Protein AF-A0A433SQH2-F1 (afdb_monomer_lite)

Structure (mmCIF, N/CA/C/O backbone):
data_AF-A0A433SQH2-F1
#
_entry.id   AF-A0A433SQH2-F1
#
loop_
_atom_site.group_PDB
_atom_site.id
_atom_site.type_symbol
_atom_site.label_atom_id
_atom_site.label_alt_id
_atom_site.label_comp_id
_atom_site.label_asym_id
_atom_site.label_entity_id
_atom_site.label_seq_id
_atom_site.pdbx_PDB_ins_code
_atom_site.Cartn_x
_atom_site.Cartn_y
_atom_site.Cartn_z
_atom_site.occupancy
_atom_site.B_iso_or_equiv
_atom_site.auth_seq_id
_atom_site.auth_comp_id
_atom_site.auth_asym_id
_atom_site.auth_atom_id
_atom_site.pdbx_PDB_model_num
ATOM 1 N N . MET A 1 1 ? 11.828 -12.054 -20.622 1.00 63.09 1 MET A N 1
ATOM 2 C CA . MET A 1 1 ? 12.378 -10.773 -20.121 1.00 63.09 1 MET A CA 1
ATOM 3 C C . MET A 1 1 ? 11.326 -9.647 -20.020 1.00 63.09 1 MET A C 1
ATOM 5 O O . MET A 1 1 ? 11.688 -8.486 -20.089 1.00 63.09 1 MET A O 1
ATOM 9 N N . TYR A 1 2 ? 10.032 -9.951 -19.818 1.00 77.31 2 TYR A N 1
ATOM 10 C CA . TYR A 1 2 ? 8.976 -8.934 -19.603 1.00 77.31 2 TYR A CA 1
ATOM 11 C C . TYR A 1 2 ? 8.089 -9.229 -18.387 1.00 77.31 2 TYR A C 1
ATOM 13 O O . TYR A 1 2 ? 7.154 -8.492 -18.102 1.00 77.31 2 TYR A O 1
ATOM 21 N N . ILE A 1 3 ? 8.376 -10.303 -17.649 1.00 86.19 3 ILE A N 1
ATOM 22 C CA . ILE A 1 3 ? 7.541 -10.724 -16.524 1.00 86.19 3 ILE A CA 1
ATOM 23 C C . ILE A 1 3 ? 7.613 -9.731 -15.359 1.00 86.19 3 ILE A C 1
ATOM 25 O O . ILE A 1 3 ? 6.583 -9.399 -14.790 1.00 86.19 3 ILE A O 1
ATOM 29 N N . TYR A 1 4 ? 8.794 -9.176 -15.069 1.00 90.12 4 TYR A N 1
ATOM 30 C CA . TYR A 1 4 ? 8.970 -8.174 -14.017 1.00 90.12 4 TYR A CA 1
ATOM 31 C C . TYR A 1 4 ? 8.093 -6.926 -14.210 1.00 90.12 4 TYR A C 1
ATOM 33 O O . TYR A 1 4 ? 7.291 -6.646 -13.320 1.00 90.12 4 TYR A O 1
ATOM 41 N N . PRO A 1 5 ? 8.169 -6.184 -15.339 1.00 92.19 5 PRO A N 1
ATOM 42 C CA . PRO A 1 5 ? 7.348 -4.987 -15.507 1.00 92.19 5 PRO A CA 1
ATOM 43 C C . PRO A 1 5 ? 5.847 -5.306 -15.505 1.00 92.19 5 PRO A C 1
ATOM 45 O O . PRO A 1 5 ? 5.072 -4.531 -14.952 1.00 92.19 5 PRO A O 1
ATOM 48 N N . VAL A 1 6 ? 5.434 -6.461 -16.043 1.00 92.75 6 VAL A N 1
ATOM 49 C CA . VAL A 1 6 ? 4.032 -6.909 -15.987 1.00 92.75 6 VAL A CA 1
ATOM 50 C C . VAL A 1 6 ? 3.579 -7.127 -14.541 1.00 92.75 6 VAL A C 1
ATOM 52 O O . VAL A 1 6 ? 2.543 -6.598 -14.141 1.00 92.75 6 VAL A O 1
ATOM 55 N N . LEU A 1 7 ? 4.364 -7.850 -13.736 1.00 93.31 7 LEU A N 1
ATOM 56 C CA . LEU A 1 7 ? 4.047 -8.105 -12.328 1.00 93.31 7 LEU A CA 1
ATOM 57 C C . LEU A 1 7 ? 4.086 -6.829 -11.483 1.00 93.31 7 LEU A C 1
ATOM 59 O O . LEU A 1 7 ? 3.222 -6.644 -10.632 1.00 93.31 7 LEU A O 1
ATOM 63 N N . ALA A 1 8 ? 5.046 -5.936 -11.726 1.00 94.44 8 ALA A N 1
ATOM 64 C CA . ALA A 1 8 ? 5.158 -4.670 -11.009 1.00 94.44 8 ALA A CA 1
ATOM 65 C C . ALA A 1 8 ? 3.946 -3.760 -11.271 1.00 94.44 8 ALA A C 1
ATOM 67 O O . ALA A 1 8 ? 3.376 -3.218 -10.323 1.00 94.44 8 ALA A O 1
ATOM 68 N N . VAL A 1 9 ? 3.499 -3.646 -12.528 1.00 95.62 9 VAL A N 1
ATOM 69 C CA . VAL A 1 9 ? 2.289 -2.883 -12.879 1.00 95.62 9 VAL A CA 1
ATOM 70 C C . VAL A 1 9 ? 1.037 -3.543 -12.303 1.00 95.62 9 VAL A C 1
ATOM 72 O O . VAL A 1 9 ? 0.215 -2.860 -11.696 1.00 95.62 9 VAL A O 1
ATOM 75 N N . PHE A 1 10 ? 0.898 -4.866 -12.433 1.00 96.50 10 PHE A N 1
ATOM 76 C CA . PHE A 1 10 ? -0.236 -5.596 -11.863 1.00 96.50 10 PHE A CA 1
ATOM 77 C C . PHE A 1 10 ? -0.326 -5.419 -10.340 1.00 96.50 10 PHE A C 1
ATOM 79 O O . PHE A 1 10 ? -1.382 -5.062 -9.819 1.00 96.50 10 PHE A O 1
ATOM 86 N N . ASN A 1 11 ? 0.793 -5.587 -9.630 1.00 96.94 11 ASN A N 1
ATOM 87 C CA . ASN A 1 11 ? 0.867 -5.397 -8.184 1.00 96.94 11 ASN A CA 1
ATOM 88 C C . ASN A 1 11 ? 0.520 -3.956 -7.776 1.00 96.94 11 ASN A C 1
ATOM 90 O O . ASN A 1 11 ? -0.197 -3.749 -6.796 1.00 96.94 11 ASN A O 1
ATOM 94 N N . ALA A 1 12 ? 0.972 -2.960 -8.546 1.00 97.62 12 ALA A N 1
ATOM 95 C CA . ALA A 1 12 ? 0.621 -1.566 -8.302 1.00 97.62 12 ALA A CA 1
ATOM 96 C C . ALA A 1 12 ? -0.893 -1.335 -8.415 1.00 97.62 12 ALA A C 1
ATOM 98 O O . ALA A 1 12 ? -1.486 -0.742 -7.515 1.00 97.62 12 ALA A O 1
ATOM 99 N N . LEU A 1 13 ? -1.537 -1.862 -9.460 1.00 97.88 13 LEU A N 1
ATOM 100 C CA . LEU A 1 13 ? -2.988 -1.740 -9.646 1.00 97.88 13 LEU A CA 1
ATOM 101 C C . LEU A 1 13 ? -3.778 -2.408 -8.511 1.00 97.88 13 LEU A C 1
ATOM 103 O O . LEU A 1 13 ? -4.702 -1.802 -7.965 1.00 97.88 13 LEU A O 1
ATOM 107 N N . VAL A 1 14 ? -3.393 -3.626 -8.116 1.00 97.12 14 VAL A N 1
ATOM 108 C CA . VAL A 1 14 ? -4.037 -4.351 -7.005 1.00 97.12 14 VAL A CA 1
ATOM 109 C C . VAL A 1 14 ? -3.851 -3.614 -5.677 1.00 97.12 14 VAL A C 1
ATOM 111 O O . VAL A 1 14 ? -4.798 -3.501 -4.893 1.00 97.12 14 VAL A O 1
ATOM 114 N N . THR A 1 15 ? -2.657 -3.071 -5.431 1.00 97.06 15 THR A N 1
ATOM 115 C CA . THR A 1 15 ? -2.369 -2.299 -4.215 1.00 97.06 15 THR A CA 1
ATOM 116 C C . THR A 1 15 ? -3.201 -1.021 -4.160 1.00 97.06 15 THR A C 1
ATOM 118 O O . THR A 1 15 ? -3.805 -0.740 -3.129 1.00 97.06 15 THR A O 1
ATOM 121 N N . ILE A 1 16 ? -3.306 -0.284 -5.271 1.00 96.88 16 ILE A N 1
ATOM 122 C CA . ILE A 1 16 ? -4.145 0.922 -5.350 1.00 96.88 16 ILE A CA 1
ATOM 123 C C . ILE A 1 16 ? -5.604 0.575 -5.045 1.00 96.88 16 ILE A C 1
ATOM 125 O O . ILE A 1 16 ? -6.223 1.232 -4.209 1.00 96.88 16 ILE A O 1
ATOM 129 N N . GLY A 1 17 ? -6.140 -0.484 -5.662 1.00 95.88 17 GLY A N 1
ATOM 130 C CA . GLY A 1 17 ? -7.496 -0.952 -5.366 1.00 95.88 17 GLY A CA 1
ATOM 131 C C . GLY A 1 17 ? -7.675 -1.288 -3.884 1.00 95.88 17 GLY A C 1
ATOM 132 O O . GLY A 1 17 ? -8.633 -0.847 -3.253 1.00 95.88 17 GLY A O 1
ATOM 133 N N . SER A 1 18 ? -6.707 -1.993 -3.297 1.00 94.81 18 SER A N 1
ATOM 134 C CA . SER A 1 18 ? -6.718 -2.347 -1.874 1.00 94.81 18 SER A CA 1
ATOM 135 C C . SER A 1 18 ? -6.705 -1.110 -0.972 1.00 94.81 18 SER A C 1
ATOM 137 O O . SER A 1 18 ? -7.477 -1.054 -0.016 1.00 94.81 18 SER A O 1
ATOM 139 N N . PHE A 1 19 ? -5.887 -0.100 -1.276 1.00 95.12 19 PHE A N 1
ATOM 140 C CA . PHE A 1 19 ? -5.853 1.156 -0.520 1.00 95.12 19 PHE A CA 1
ATOM 141 C C . PHE A 1 19 ? -7.169 1.919 -0.609 1.00 95.12 19 PHE A C 1
ATOM 143 O O . PHE A 1 19 ? -7.604 2.471 0.395 1.00 95.12 19 PHE A O 1
ATOM 150 N N . VAL A 1 20 ? -7.829 1.910 -1.769 1.00 92.81 20 VAL A N 1
ATOM 151 C CA . VAL A 1 20 ? -9.150 2.530 -1.927 1.00 92.81 20 VAL A CA 1
ATOM 152 C C . VAL A 1 20 ? -10.172 1.843 -1.019 1.00 92.81 20 VAL A C 1
ATOM 154 O O . VAL A 1 20 ? -10.798 2.514 -0.205 1.00 92.81 20 VAL A O 1
ATOM 157 N N . PHE A 1 21 ? -10.304 0.514 -1.081 1.00 91.12 21 PHE A N 1
ATOM 158 C CA . PHE A 1 21 ? -11.275 -0.203 -0.242 1.00 91.12 21 PHE A CA 1
ATOM 159 C C . PHE A 1 21 ? -10.985 -0.065 1.256 1.00 91.12 21 PHE A C 1
ATOM 161 O O . PHE A 1 21 ? -11.898 0.185 2.041 1.00 91.12 21 PHE A O 1
ATOM 168 N N . ASN A 1 22 ? -9.720 -0.193 1.660 1.00 91.50 22 ASN A N 1
ATOM 169 C CA . ASN A 1 22 ? -9.340 -0.070 3.067 1.00 91.50 22 ASN A CA 1
ATOM 170 C C . ASN A 1 22 ? -9.442 1.373 3.576 1.00 91.50 22 ASN A C 1
ATOM 172 O O . ASN A 1 22 ? -9.840 1.590 4.718 1.00 91.50 22 ASN A O 1
ATOM 176 N N . GLY A 1 23 ? -9.114 2.355 2.734 1.00 90.31 23 GLY A N 1
ATOM 177 C CA . GLY A 1 23 ? -9.261 3.774 3.042 1.00 90.31 23 GLY A CA 1
ATOM 178 C C . GLY A 1 23 ? -10.723 4.154 3.250 1.00 90.31 23 GLY A C 1
ATOM 179 O O . GLY A 1 23 ? -11.039 4.779 4.255 1.00 90.31 23 GLY A O 1
ATOM 180 N N . LEU A 1 24 ? -11.616 3.693 2.368 1.00 89.56 24 LEU A N 1
ATOM 181 C CA . LEU A 1 24 ? -13.062 3.901 2.495 1.00 89.56 24 LEU A CA 1
ATOM 182 C C . LEU A 1 24 ? -13.659 3.202 3.731 1.00 89.56 24 LEU A C 1
ATOM 184 O O . LEU A 1 24 ? -14.556 3.742 4.365 1.00 89.56 24 LEU A O 1
ATOM 188 N N . GLY A 1 25 ? -13.157 2.021 4.111 1.00 88.06 25 GLY A N 1
ATOM 189 C CA . GLY A 1 25 ? -13.585 1.339 5.344 1.00 88.06 25 GLY A CA 1
ATOM 190 C C . GLY A 1 25 ? -13.053 1.983 6.634 1.00 88.06 25 GLY A C 1
ATOM 191 O O . GLY A 1 25 ? -13.599 1.771 7.720 1.00 88.06 25 GLY A O 1
ATOM 192 N N . GLY A 1 26 ? -11.974 2.762 6.524 1.00 86.25 26 GLY A N 1
ATOM 193 C CA . GLY A 1 26 ? -11.366 3.510 7.623 1.00 86.25 26 GLY A CA 1
ATOM 194 C C . GLY A 1 26 ? -11.795 4.978 7.709 1.00 86.25 26 GLY A C 1
ATOM 195 O O . GLY A 1 26 ? -11.558 5.603 8.744 1.00 86.25 26 GLY A O 1
ATOM 196 N N . SER A 1 27 ? -12.397 5.536 6.656 1.00 84.19 27 SER A N 1
ATOM 197 C CA . SER A 1 27 ? -12.878 6.918 6.619 1.00 84.19 27 SER A CA 1
ATOM 198 C C . SER A 1 27 ? -14.213 7.077 7.344 1.00 84.19 27 SER A C 1
ATOM 200 O O . SER A 1 27 ? -14.791 6.113 7.850 1.00 84.19 27 SER A O 1
ATOM 202 N N . GLU A 1 28 ? -14.701 8.316 7.420 1.00 79.56 28 GLU A N 1
ATOM 203 C CA . GLU A 1 28 ? -16.048 8.571 7.925 1.00 79.56 28 GLU A CA 1
ATOM 204 C C . GLU A 1 28 ? -17.089 7.807 7.092 1.00 79.56 28 GLU A C 1
ATOM 206 O O . GLU A 1 28 ? -16.904 7.654 5.877 1.00 79.56 28 GLU A O 1
ATOM 211 N N . PRO A 1 29 ? -18.170 7.316 7.723 1.00 75.81 29 PRO A N 1
ATOM 212 C CA . PRO A 1 29 ? -19.252 6.667 7.002 1.00 75.81 29 PRO A CA 1
ATOM 213 C C . PRO A 1 29 ? -19.866 7.617 5.971 1.00 75.81 29 PRO A C 1
ATOM 215 O O . PRO A 1 29 ? -20.494 8.609 6.333 1.00 75.81 29 PRO A O 1
ATOM 218 N N . ASP A 1 30 ? -19.731 7.303 4.683 1.00 68.00 30 ASP A N 1
ATOM 219 C CA . ASP A 1 30 ? -20.380 8.078 3.614 1.00 68.00 30 ASP A CA 1
ATOM 220 C C . ASP A 1 30 ? -21.846 7.648 3.385 1.00 68.00 30 ASP A C 1
ATOM 222 O O . ASP A 1 30 ? -22.580 8.274 2.621 1.00 68.00 30 ASP A O 1
ATOM 226 N N . GLY A 1 31 ? -22.278 6.567 4.050 1.00 65.31 31 GLY A N 1
ATOM 227 C CA . GLY A 1 31 ? -23.626 6.002 3.955 1.00 65.31 31 GLY A CA 1
ATOM 228 C C . GLY A 1 31 ? -23.876 5.109 2.732 1.00 65.31 31 GLY A C 1
ATOM 229 O O . GLY A 1 31 ? -24.981 4.577 2.602 1.00 65.31 31 GLY A O 1
ATOM 230 N N . THR A 1 32 ? -22.881 4.902 1.868 1.00 72.25 32 THR A N 1
ATOM 231 C CA . THR A 1 32 ? -22.979 4.115 0.631 1.00 72.25 32 THR A CA 1
ATOM 232 C C . THR A 1 32 ? -22.353 2.723 0.788 1.00 72.25 32 THR A C 1
ATOM 234 O O . THR A 1 32 ? -23.084 1.742 0.943 1.00 72.25 32 THR A O 1
ATOM 237 N N . ILE A 1 33 ? -21.020 2.618 0.783 1.00 79.75 33 ILE A N 1
ATOM 238 C CA . ILE A 1 33 ? -20.278 1.343 0.739 1.00 79.75 33 ILE A CA 1
ATOM 239 C C . ILE A 1 33 ? -19.955 0.849 2.153 1.00 79.75 33 ILE A C 1
ATOM 241 O O . ILE A 1 33 ? -20.156 -0.327 2.461 1.00 79.75 33 ILE A O 1
ATOM 245 N N . PHE A 1 34 ? -19.507 1.747 3.035 1.00 86.56 34 PHE A N 1
ATOM 246 C CA . PHE A 1 34 ? -19.218 1.443 4.436 1.00 86.56 34 PHE A CA 1
ATOM 247 C C . PHE A 1 34 ? -20.086 2.319 5.340 1.00 86.56 34 PHE A C 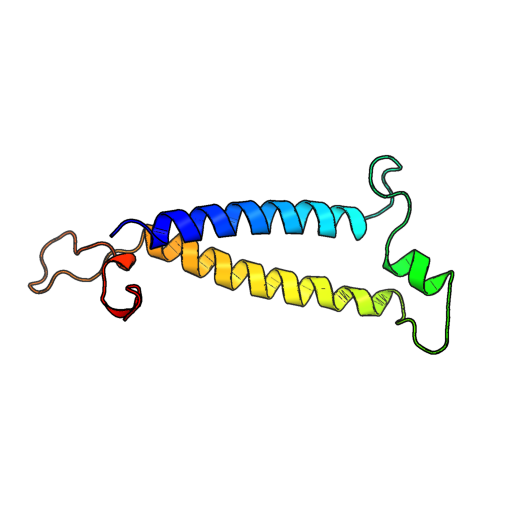1
ATOM 249 O O . PHE A 1 34 ? -20.005 3.544 5.327 1.00 86.56 34 PHE A O 1
ATOM 256 N N . LYS A 1 35 ? -20.956 1.673 6.124 1.00 86.69 35 LYS A N 1
ATOM 257 C CA . LYS A 1 35 ? -21.919 2.356 7.008 1.00 86.69 35 LYS A CA 1
ATOM 258 C C . LYS A 1 35 ? -21.342 2.755 8.362 1.00 86.69 35 LYS A C 1
ATOM 260 O O . LYS A 1 35 ? -21.956 3.550 9.055 1.00 86.69 35 LYS A O 1
ATOM 265 N N . ASN A 1 36 ? -20.210 2.176 8.747 1.00 87.31 36 ASN A N 1
ATOM 266 C CA . ASN A 1 36 ? -19.537 2.437 10.013 1.00 87.31 36 ASN A CA 1
ATOM 267 C C . ASN A 1 36 ? -18.024 2.340 9.799 1.00 87.31 36 ASN A C 1
ATOM 269 O O . ASN A 1 36 ? -17.581 1.532 8.976 1.00 87.31 36 ASN A O 1
ATOM 273 N N . ARG A 1 37 ? -17.243 3.083 10.588 1.00 88.38 37 ARG A N 1
ATOM 274 C CA . ARG A 1 37 ? -15.784 2.944 10.614 1.00 88.38 37 ARG A CA 1
ATOM 275 C C . ARG A 1 37 ? -15.378 1.724 11.440 1.00 88.38 37 ARG A C 1
ATOM 277 O O . ARG A 1 37 ? -15.914 1.498 12.525 1.00 88.38 37 ARG A O 1
ATOM 284 N N . THR A 1 38 ? -14.361 0.986 10.994 1.00 88.44 38 THR A N 1
ATOM 285 C CA . THR A 1 38 ? -13.836 -0.190 11.721 1.00 88.44 38 THR A CA 1
ATOM 286 C C . THR A 1 38 ? -13.470 0.125 13.176 1.00 88.44 38 THR A C 1
ATOM 288 O O . THR A 1 38 ? -13.831 -0.624 14.080 1.00 88.44 38 THR A O 1
ATOM 291 N N . GLY A 1 39 ? -12.800 1.259 13.417 1.00 87.31 39 GLY A N 1
ATOM 292 C CA . GLY A 1 39 ? -12.432 1.681 14.771 1.00 87.31 39 GLY A CA 1
ATOM 293 C C . GLY A 1 39 ? -13.639 2.000 15.660 1.00 87.31 39 GLY A C 1
ATOM 294 O O . GLY A 1 39 ? -13.635 1.639 16.828 1.00 87.31 39 GLY A O 1
ATOM 295 N N . GLU A 1 40 ? -14.698 2.595 15.102 1.00 89.38 40 GLU A N 1
ATOM 296 C CA . GLU A 1 40 ? -15.918 2.932 15.857 1.00 89.38 40 GLU A CA 1
ATOM 297 C C . GLU A 1 40 ? -16.721 1.688 16.223 1.00 89.38 40 GLU A C 1
ATOM 299 O O . GLU A 1 40 ? -17.222 1.582 17.338 1.00 89.38 40 GLU A O 1
ATOM 304 N N . LEU A 1 41 ? -16.806 0.718 15.308 1.00 89.75 41 LEU A N 1
ATOM 305 C CA . LEU A 1 41 ? -17.417 -0.578 15.599 1.00 89.75 41 LEU A CA 1
ATOM 306 C C . LEU A 1 41 ? -16.665 -1.319 16.706 1.00 89.75 41 LEU A C 1
ATOM 308 O O . LEU A 1 41 ? -17.304 -1.935 17.556 1.00 89.75 41 LEU A O 1
ATOM 312 N N . SER A 1 42 ? -15.331 -1.250 16.702 1.00 90.00 42 SER A N 1
ATOM 313 C CA . SER A 1 42 ? -14.499 -1.865 17.741 1.00 90.00 42 SER A CA 1
ATOM 314 C C . SER A 1 42 ? -14.710 -1.207 19.107 1.00 90.00 42 SER A C 1
ATOM 316 O O . SER A 1 42 ? -14.803 -1.906 20.113 1.00 90.00 42 SER A O 1
ATOM 318 N N . ASP A 1 43 ? -14.848 0.122 19.140 1.00 89.75 43 ASP A N 1
ATOM 319 C CA . ASP A 1 43 ? -15.141 0.863 20.372 1.00 89.75 43 ASP A CA 1
ATOM 320 C C . ASP A 1 43 ? -16.577 0.612 20.872 1.00 89.75 43 ASP A C 1
ATOM 322 O O . ASP A 1 43 ? -16.808 0.533 22.078 1.00 89.75 43 ASP A O 1
ATOM 326 N N . TYR A 1 44 ? -17.543 0.449 19.961 1.00 91.75 44 TYR A N 1
ATOM 327 C CA . TYR A 1 44 ? -18.946 0.193 20.300 1.00 91.75 44 TYR A CA 1
ATOM 328 C C . TYR A 1 44 ? -19.184 -1.239 20.806 1.00 91.75 44 TYR A C 1
ATOM 330 O O . TYR A 1 44 ? -19.881 -1.439 21.801 1.00 91.75 44 TYR A O 1
ATOM 338 N N . TYR A 1 45 ? -18.597 -2.243 20.147 1.00 91.06 45 TYR A N 1
ATOM 339 C CA . TYR A 1 45 ? -18.715 -3.661 20.513 1.00 91.06 45 TYR A CA 1
ATOM 340 C 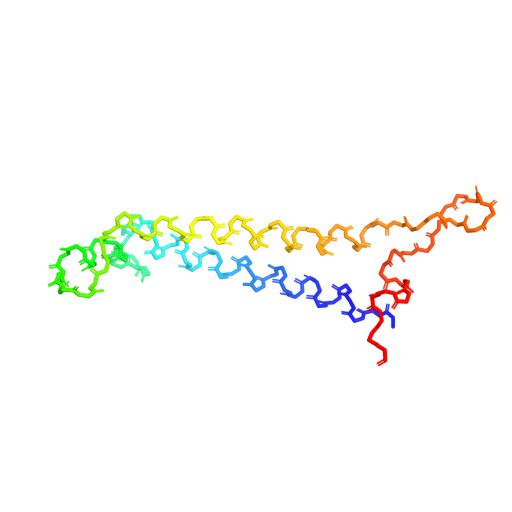C . TYR A 1 45 ? -17.483 -4.149 21.278 1.00 91.06 45 TYR A C 1
ATOM 342 O O . TYR A 1 45 ? -16.823 -5.116 20.891 1.00 91.06 45 TYR A O 1
ATOM 350 N N . TYR A 1 46 ? -17.176 -3.468 22.378 1.00 91.19 46 TYR A N 1
ATOM 351 C CA . TYR A 1 46 ? -15.994 -3.766 23.170 1.00 91.19 46 TYR A CA 1
ATOM 352 C C . TYR A 1 46 ? -16.038 -5.165 23.811 1.00 91.19 46 TYR A C 1
ATOM 354 O O . TYR A 1 46 ? -17.012 -5.576 24.443 1.00 91.19 46 TYR A O 1
ATOM 362 N N . THR A 1 47 ? -14.916 -5.871 23.708 1.00 90.62 47 THR A N 1
ATOM 363 C CA . THR A 1 47 ? -14.601 -7.128 24.392 1.00 90.62 47 THR A CA 1
ATOM 364 C C . THR A 1 47 ? -13.179 -7.059 24.956 1.00 90.62 47 THR A C 1
ATOM 366 O O . THR A 1 47 ? -12.376 -6.223 24.549 1.00 90.62 47 THR A O 1
ATOM 369 N N . ALA A 1 48 ? -12.813 -7.987 25.844 1.00 92.19 48 ALA A N 1
ATOM 370 C CA . ALA A 1 48 ? -11.469 -8.029 26.437 1.00 92.19 48 ALA A CA 1
ATOM 371 C C . ALA A 1 48 ? -10.321 -8.233 25.421 1.00 92.19 48 ALA A C 1
ATOM 373 O O . ALA A 1 48 ? -9.158 -8.066 25.778 1.00 92.19 48 ALA A O 1
ATOM 374 N N . ILE A 1 49 ? -10.631 -8.613 24.178 1.00 91.75 49 ILE A N 1
ATOM 375 C CA . ILE A 1 49 ? -9.648 -8.904 23.124 1.00 91.75 49 ILE A CA 1
ATOM 376 C C . ILE A 1 49 ? -9.735 -7.952 21.926 1.00 91.75 49 ILE A C 1
ATOM 378 O O . ILE A 1 49 ? -8.818 -7.923 21.107 1.00 91.75 49 ILE A O 1
ATOM 382 N N . THR A 1 50 ? -10.819 -7.186 21.789 1.00 92.88 50 THR A N 1
ATOM 383 C CA . THR A 1 50 ? -10.957 -6.217 20.695 1.00 92.88 50 THR A CA 1
ATOM 384 C C . THR A 1 50 ? -10.076 -5.005 20.980 1.00 92.88 50 THR A C 1
ATOM 386 O O . THR A 1 50 ? -10.167 -4.433 22.070 1.00 92.88 50 THR A O 1
ATOM 389 N N . PRO A 1 51 ? -9.230 -4.591 20.026 1.00 91.44 51 PRO A N 1
ATOM 390 C CA . PRO A 1 51 ? -8.376 -3.432 20.210 1.00 91.44 51 PRO A CA 1
ATOM 391 C C . PRO A 1 51 ? -9.202 -2.140 20.254 1.00 91.44 51 PRO A C 1
ATOM 393 O O . PRO A 1 51 ? -10.295 -2.058 19.692 1.00 91.44 51 PRO A O 1
ATOM 396 N N . ALA A 1 52 ? -8.654 -1.110 20.897 1.00 91.88 52 ALA A N 1
ATOM 397 C CA . ALA A 1 52 ? -9.258 0.217 20.889 1.00 91.88 52 ALA A CA 1
ATOM 398 C C . ALA A 1 52 ? -9.245 0.814 19.469 1.00 91.88 52 ALA A C 1
ATOM 400 O O . ALA A 1 52 ? -8.353 0.520 18.667 1.00 91.88 52 ALA A O 1
ATOM 401 N N . GLY A 1 53 ? -10.189 1.701 19.158 1.00 88.44 53 GLY A N 1
ATOM 402 C CA . GLY A 1 53 ? -10.356 2.292 17.829 1.00 88.44 53 GLY A CA 1
ATOM 403 C C . GLY A 1 53 ? -9.095 2.978 17.295 1.00 88.44 53 GLY A C 1
ATOM 404 O O . GLY A 1 53 ? -8.766 2.853 16.115 1.00 88.44 53 GLY A O 1
ATOM 405 N N . TRP A 1 54 ? -8.314 3.621 18.169 1.00 89.38 54 TRP A N 1
ATOM 406 C CA . TRP A 1 54 ? -7.045 4.256 17.791 1.00 89.38 54 TRP A CA 1
ATOM 407 C C . TRP A 1 54 ? -5.960 3.250 17.373 1.00 89.38 54 TRP A C 1
ATOM 409 O O . TRP A 1 54 ? -5.075 3.591 16.5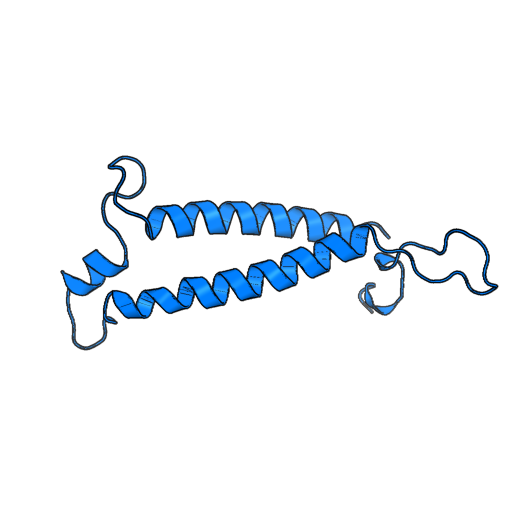88 1.00 89.38 54 TRP A O 1
ATOM 419 N N . THR A 1 55 ? -6.023 2.001 17.845 1.00 93.12 55 THR A N 1
ATOM 420 C CA . THR A 1 55 ? -5.058 0.948 17.495 1.00 93.12 55 THR A CA 1
ATOM 421 C C . THR A 1 55 ? -5.094 0.623 16.000 1.00 93.12 55 THR A C 1
ATOM 423 O O . THR A 1 5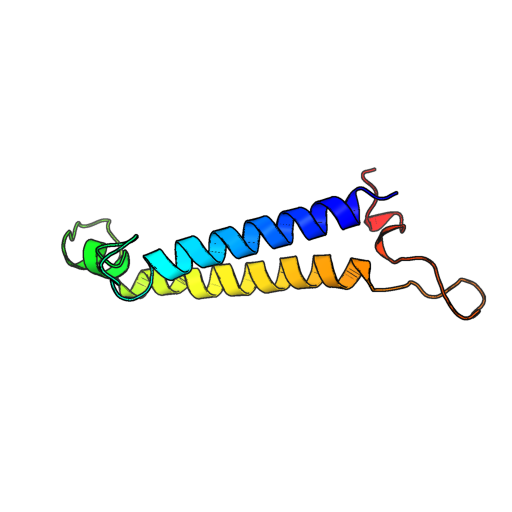5 ? -4.069 0.262 15.424 1.00 93.12 55 THR A O 1
ATOM 426 N N . PHE A 1 56 ? -6.228 0.846 15.327 1.00 91.31 56 PHE A N 1
ATOM 427 C CA . PHE A 1 56 ? -6.336 0.710 13.871 1.00 91.31 56 PHE A CA 1
ATOM 428 C C . PHE A 1 56 ? -5.496 1.742 13.096 1.00 91.31 56 PHE A C 1
ATOM 430 O O . PHE A 1 56 ? -5.278 1.568 11.899 1.00 91.31 56 PHE A O 1
ATOM 437 N N . GLY A 1 57 ? -4.929 2.758 13.755 1.00 91.19 57 GLY A N 1
ATOM 438 C CA . GLY A 1 57 ? -3.949 3.660 13.144 1.00 91.19 57 GLY A CA 1
ATOM 439 C C . GLY A 1 57 ? -2.700 2.948 12.601 1.00 91.19 57 GLY A C 1
ATOM 440 O O . GLY A 1 57 ? -2.060 3.461 11.682 1.00 91.19 57 GLY A O 1
ATOM 441 N N . ILE A 1 58 ? -2.381 1.738 13.088 1.00 94.50 58 ILE A N 1
ATOM 442 C CA . ILE A 1 58 ? -1.252 0.936 12.582 1.00 94.50 58 ILE A CA 1
ATOM 443 C C . ILE A 1 58 ? -1.369 0.617 11.085 1.00 94.50 58 ILE A C 1
ATOM 445 O O . ILE A 1 58 ? -0.354 0.520 10.393 1.00 94.50 58 ILE A O 1
ATOM 449 N N . TRP A 1 59 ? -2.594 0.530 10.558 1.00 92.50 59 TRP A N 1
ATOM 450 C CA . TRP A 1 59 ? -2.834 0.297 9.135 1.00 92.50 59 TRP A CA 1
ATOM 451 C C . TRP A 1 59 ? -2.226 1.396 8.263 1.00 92.50 59 TRP A C 1
ATOM 453 O O . TRP A 1 59 ? -1.676 1.091 7.211 1.00 92.50 59 TRP A O 1
ATOM 463 N N . GLY A 1 60 ? -2.209 2.649 8.731 1.00 92.69 60 GLY A N 1
ATOM 464 C CA . GLY A 1 60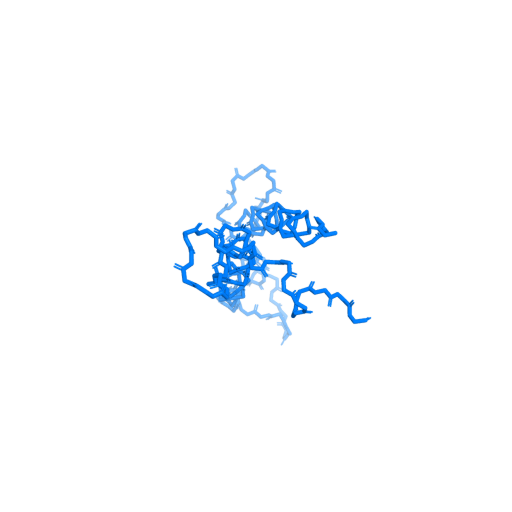 ? -1.545 3.744 8.020 1.00 92.69 60 GLY A CA 1
ATOM 465 C C . GLY A 1 60 ? -0.040 3.514 7.849 1.00 92.69 60 GLY A C 1
ATOM 466 O O . GLY A 1 60 ? 0.497 3.737 6.766 1.00 92.69 60 GLY A O 1
ATOM 467 N N . VAL A 1 61 ? 0.635 2.997 8.881 1.00 95.38 61 VAL A N 1
ATOM 468 C CA . VAL A 1 61 ? 2.071 2.667 8.828 1.00 95.38 61 VAL A CA 1
ATOM 469 C C . VAL A 1 61 ? 2.327 1.510 7.861 1.00 95.38 61 VAL A C 1
ATOM 471 O O . VAL A 1 61 ? 3.247 1.578 7.045 1.00 95.38 61 VAL A O 1
ATOM 474 N N . ILE A 1 62 ? 1.487 0.472 7.910 1.00 95.81 62 ILE A N 1
ATOM 475 C CA . ILE A 1 62 ? 1.578 -0.687 7.011 1.00 95.81 62 ILE A CA 1
ATOM 476 C C . ILE A 1 62 ? 1.381 -0.251 5.555 1.00 95.81 62 ILE A C 1
ATOM 478 O O . ILE A 1 62 ? 2.186 -0.612 4.697 1.00 95.81 62 ILE A O 1
ATOM 482 N N . TYR A 1 63 ? 0.358 0.560 5.271 1.00 95.25 63 TYR A N 1
ATOM 483 C CA . TYR A 1 63 ? 0.086 1.049 3.918 1.00 95.25 63 TYR A CA 1
ATOM 484 C C . TYR A 1 63 ? 1.183 1.981 3.410 1.00 95.25 63 TYR A C 1
ATOM 486 O O . TYR A 1 63 ? 1.587 1.854 2.257 1.00 95.25 63 TYR A O 1
ATOM 494 N N . ALA A 1 64 ? 1.736 2.850 4.261 1.00 95.94 64 ALA A N 1
ATOM 495 C CA . ALA A 1 64 ? 2.883 3.678 3.892 1.00 95.94 64 ALA A CA 1
ATOM 496 C C . ALA A 1 64 ? 4.100 2.818 3.519 1.00 95.94 64 ALA A C 1
ATOM 498 O O . ALA A 1 64 ? 4.741 3.050 2.492 1.00 95.94 64 ALA A O 1
ATOM 499 N N . TRP A 1 65 ? 4.388 1.780 4.308 1.00 97.62 65 TRP A N 1
ATOM 500 C CA . TRP A 1 65 ? 5.481 0.857 4.016 1.00 97.62 65 TRP A CA 1
ATOM 501 C C . TRP A 1 65 ? 5.249 0.072 2.720 1.00 97.62 65 TRP A C 1
ATOM 503 O O . TRP A 1 65 ? 6.150 -0.029 1.887 1.00 97.62 65 TRP A O 1
ATOM 513 N N . GLN A 1 66 ? 4.033 -0.429 2.493 1.00 97.25 66 GLN A N 1
ATOM 514 C CA . GLN A 1 66 ? 3.681 -1.090 1.233 1.00 97.25 66 GLN A CA 1
ATOM 515 C C . GLN A 1 66 ? 3.797 -0.146 0.031 1.00 97.25 66 GLN A C 1
ATOM 517 O O . GLN A 1 66 ? 4.345 -0.538 -0.999 1.00 97.25 66 GLN A O 1
ATOM 522 N N . ALA A 1 67 ? 3.353 1.107 0.166 1.00 96.62 67 ALA A N 1
ATOM 523 C CA . ALA A 1 67 ? 3.461 2.112 -0.886 1.00 96.62 67 ALA A CA 1
ATOM 524 C C . ALA A 1 67 ? 4.922 2.366 -1.284 1.00 96.62 67 ALA A C 1
ATOM 526 O O . ALA A 1 67 ? 5.215 2.484 -2.477 1.00 96.62 67 ALA A O 1
ATOM 527 N N . LEU A 1 68 ? 5.847 2.391 -0.315 1.00 97.81 68 LEU A N 1
ATOM 528 C CA . LEU A 1 68 ? 7.282 2.527 -0.583 1.00 97.81 68 LEU A CA 1
ATOM 529 C C . LEU A 1 68 ? 7.815 1.367 -1.431 1.00 97.81 68 LEU A C 1
ATOM 531 O O . LEU A 1 68 ? 8.481 1.609 -2.438 1.00 97.81 68 LEU A O 1
ATOM 535 N N . TRP A 1 69 ? 7.487 0.123 -1.074 1.00 96.44 69 TRP A N 1
ATOM 536 C CA . TRP A 1 69 ? 7.940 -1.053 -1.826 1.00 96.44 69 TRP A CA 1
ATOM 537 C C . TRP A 1 69 ? 7.362 -1.115 -3.236 1.00 96.44 69 TRP A C 1
ATOM 539 O O . TRP A 1 69 ? 8.101 -1.352 -4.191 1.00 96.44 69 TRP A O 1
ATOM 549 N N . VAL A 1 70 ? 6.064 -0.845 -3.388 1.00 97.25 70 VAL A N 1
ATOM 550 C CA . VAL A 1 70 ? 5.415 -0.817 -4.706 1.00 97.25 70 VAL A CA 1
ATOM 551 C C . VAL A 1 70 ? 6.006 0.290 -5.576 1.00 97.25 70 VAL A C 1
ATOM 553 O O . VAL A 1 70 ? 6.334 0.050 -6.738 1.00 97.25 70 VAL A O 1
ATOM 556 N N . THR A 1 71 ? 6.219 1.482 -5.011 1.00 97.00 71 THR A N 1
ATOM 557 C CA . THR A 1 71 ? 6.859 2.597 -5.724 1.00 97.00 71 THR A CA 1
ATOM 558 C C . THR A 1 71 ? 8.269 2.222 -6.162 1.00 97.00 71 THR A C 1
ATOM 560 O O . THR A 1 71 ? 8.620 2.420 -7.323 1.00 97.00 71 THR A O 1
ATOM 563 N N . TYR A 1 72 ? 9.062 1.625 -5.269 1.00 94.31 72 TYR A N 1
ATOM 564 C CA . TYR A 1 72 ? 10.399 1.135 -5.595 1.00 94.31 72 TYR A CA 1
ATOM 565 C C . TYR A 1 72 ? 10.377 0.137 -6.766 1.00 94.31 72 TYR A C 1
ATOM 567 O O . TYR A 1 72 ? 11.157 0.282 -7.711 1.00 94.31 72 TYR A O 1
ATOM 575 N N . SER A 1 73 ? 9.447 -0.825 -6.762 1.00 93.88 73 SER A N 1
ATOM 576 C CA . SER A 1 73 ? 9.286 -1.780 -7.867 1.00 93.88 73 SER A CA 1
ATOM 577 C C . SER A 1 73 ? 8.909 -1.107 -9.192 1.00 93.88 73 SER A C 1
ATOM 579 O O . SER A 1 73 ? 9.477 -1.439 -10.230 1.00 93.88 73 SER A O 1
ATOM 581 N N . VAL A 1 74 ? 7.990 -0.136 -9.177 1.00 95.19 74 VAL A N 1
ATOM 582 C CA . VAL A 1 74 ? 7.574 0.596 -10.390 1.00 95.19 74 VAL A CA 1
ATOM 583 C C . VAL A 1 74 ? 8.711 1.462 -10.935 1.00 95.19 74 VAL A C 1
ATOM 585 O O . VAL A 1 74 ? 8.951 1.482 -12.141 1.00 95.19 74 VAL A O 1
ATOM 588 N N . VAL A 1 75 ? 9.461 2.137 -10.063 1.00 94.50 75 VAL A N 1
ATOM 589 C CA . VAL A 1 75 ? 10.604 2.975 -10.453 1.00 94.50 75 VAL A CA 1
ATOM 590 C C . VAL A 1 75 ? 11.663 2.163 -11.210 1.00 94.50 75 VAL A C 1
ATOM 592 O O . VAL A 1 75 ? 12.225 2.655 -12.190 1.00 94.50 75 VAL A O 1
ATOM 595 N N . ASN A 1 76 ? 11.903 0.903 -10.831 1.00 90.50 76 ASN A N 1
ATOM 596 C CA . ASN A 1 76 ? 12.866 0.034 -11.517 1.00 90.50 76 ASN A CA 1
ATOM 597 C C . ASN A 1 76 ? 12.500 -0.284 -12.980 1.00 90.50 76 ASN A C 1
ATOM 599 O O . ASN A 1 76 ? 13.388 -0.638 -13.752 1.00 90.50 76 ASN A O 1
ATOM 603 N N . ILE A 1 77 ? 11.240 -0.103 -13.397 1.00 91.31 77 ILE A N 1
ATOM 604 C CA . ILE A 1 77 ? 10.828 -0.235 -14.807 1.00 91.31 77 ILE A CA 1
ATOM 605 C C . ILE A 1 77 ? 11.472 0.861 -15.671 1.00 91.31 77 ILE A C 1
ATOM 607 O O . ILE A 1 77 ? 11.838 0.618 -16.820 1.00 91.31 77 ILE A O 1
ATOM 611 N N . PHE A 1 78 ? 11.627 2.063 -15.112 1.00 90.88 78 PHE A N 1
ATOM 612 C CA . PHE A 1 78 ? 12.131 3.240 -15.823 1.00 90.88 78 PHE A CA 1
ATOM 613 C C . PHE A 1 78 ? 13.633 3.474 -15.616 1.00 90.88 78 PHE A C 1
ATOM 615 O O . PHE A 1 78 ? 14.237 4.285 -16.321 1.00 90.88 78 PHE A O 1
ATOM 622 N N . ARG A 1 79 ? 14.255 2.769 -14.663 1.00 88.31 79 ARG A N 1
ATOM 623 C CA . ARG A 1 79 ? 15.698 2.850 -14.411 1.00 88.31 79 ARG A CA 1
ATOM 624 C C . ARG A 1 79 ? 16.478 2.047 -15.450 1.00 88.31 79 ARG A C 1
ATOM 626 O O . ARG A 1 79 ? 16.099 0.940 -15.828 1.00 88.31 79 ARG A O 1
ATOM 633 N N . LYS A 1 80 ? 17.614 2.604 -15.865 1.00 85.25 80 LYS A N 1
ATOM 634 C CA . LYS A 1 80 ? 18.590 1.965 -16.755 1.00 85.25 80 LYS A CA 1
ATOM 635 C C . LYS A 1 80 ? 19.894 1.725 -16.004 1.00 85.25 80 LYS A C 1
ATOM 637 O O . LYS A 1 80 ? 20.262 2.535 -15.151 1.00 85.25 80 LYS A O 1
ATOM 642 N N . THR A 1 81 ? 20.565 0.620 -16.305 1.00 77.88 81 THR A N 1
ATOM 643 C CA . THR A 1 81 ? 21.908 0.347 -15.790 1.00 77.88 81 THR A CA 1
ATOM 644 C C . THR A 1 81 ? 22.941 1.229 -16.496 1.00 77.88 81 THR A C 1
ATOM 646 O O . THR A 1 81 ? 22.659 1.844 -17.529 1.00 77.88 81 THR A O 1
ATOM 649 N N . GLN A 1 82 ? 24.147 1.322 -15.940 1.00 72.25 82 GLN A N 1
ATOM 650 C CA . GLN A 1 82 ? 25.271 1.901 -16.669 1.00 72.25 82 GLN A CA 1
ATOM 651 C C . GLN A 1 82 ? 25.731 0.890 -17.724 1.00 72.25 82 GLN A C 1
ATOM 653 O O . GLN A 1 82 ? 26.031 -0.255 -17.396 1.00 72.25 82 GLN A O 1
ATOM 658 N N . SER A 1 83 ? 25.778 1.302 -18.994 1.00 64.62 83 SER A N 1
ATOM 659 C CA . SER A 1 83 ? 26.358 0.472 -20.053 1.00 64.62 83 SER A CA 1
ATOM 660 C C . SER A 1 83 ? 27.822 0.201 -19.718 1.00 64.62 83 SER A C 1
ATOM 662 O O . SER A 1 83 ? 28.592 1.146 -19.513 1.00 64.62 83 SER A O 1
ATOM 664 N N . TRP A 1 84 ? 28.234 -1.068 -19.718 1.00 57.66 84 TRP A N 1
ATOM 665 C CA . TRP A 1 84 ? 29.655 -1.410 -19.723 1.00 57.66 84 TRP A CA 1
ATOM 666 C C . TRP A 1 84 ? 30.309 -0.709 -20.926 1.00 57.66 84 TRP A C 1
ATOM 668 O O . TRP A 1 84 ? 29.866 -0.884 -22.059 1.00 57.66 84 TRP A O 1
ATOM 678 N N . GLY A 1 85 ? 31.283 0.172 -20.674 1.00 63.25 85 GLY A N 1
ATOM 679 C CA . GLY A 1 85 ? 31.924 1.010 -21.700 1.00 63.25 85 GLY A CA 1
ATOM 680 C C . GLY A 1 85 ? 31.467 2.477 -21.783 1.00 63.25 85 GLY A C 1
ATOM 681 O O . GLY A 1 85 ? 31.978 3.203 -22.628 1.00 63.25 85 GLY A O 1
ATOM 682 N N . GLY A 1 86 ? 30.552 2.949 -20.924 1.00 59.84 86 GLY A N 1
ATOM 683 C CA . GLY A 1 86 ? 30.244 4.387 -20.785 1.00 59.84 86 GLY A CA 1
ATOM 684 C C . GLY A 1 86 ? 29.420 5.015 -21.919 1.00 59.84 86 GLY A C 1
ATOM 685 O O . GLY A 1 86 ? 29.269 6.235 -21.963 1.00 59.84 86 GLY A O 1
ATOM 686 N N . GLY A 1 87 ? 28.874 4.205 -22.830 1.00 61.09 87 GLY A N 1
ATOM 687 C CA . GLY A 1 87 ? 27.982 4.668 -23.894 1.00 61.09 87 GLY A CA 1
ATOM 688 C C . GLY A 1 87 ? 26.613 5.135 -23.366 1.00 61.09 87 GLY A C 1
ATOM 689 O O . GLY A 1 87 ? 26.134 4.624 -22.347 1.00 61.09 87 GLY A O 1
ATOM 690 N N . PRO A 1 88 ? 25.953 6.098 -24.034 1.00 62.34 88 PRO A N 1
ATOM 691 C CA . PRO A 1 88 ? 24.635 6.568 -23.627 1.00 62.34 88 PRO A CA 1
ATOM 692 C C . PRO A 1 88 ? 23.573 5.476 -23.828 1.00 62.34 88 PRO A C 1
ATOM 694 O O . PRO A 1 88 ? 23.321 5.039 -24.946 1.00 62.34 88 PRO A O 1
ATOM 697 N N . GLY A 1 89 ? 22.914 5.083 -22.732 1.00 67.62 89 GLY A N 1
ATOM 698 C CA 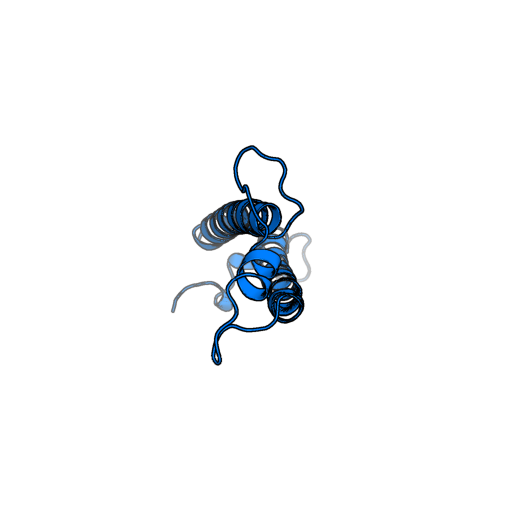. GLY A 1 89 ? 21.773 4.162 -22.734 1.00 67.62 89 GLY A CA 1
ATOM 699 C C . GLY A 1 89 ? 22.140 2.719 -22.398 1.00 67.62 89 GLY A C 1
ATOM 700 O O . GLY A 1 89 ? 22.161 1.876 -23.283 1.00 67.62 89 GLY A O 1
ATOM 701 N N . GLY A 1 90 ? 22.380 2.426 -21.117 1.00 75.06 90 GLY A N 1
ATOM 702 C CA . GLY A 1 90 ? 22.465 1.038 -20.665 1.00 75.06 90 GLY A CA 1
ATOM 703 C C . GLY A 1 90 ? 21.104 0.340 -20.649 1.00 75.06 90 GLY A C 1
ATOM 704 O O . GLY A 1 90 ? 20.048 0.979 -20.753 1.00 75.06 90 GLY A O 1
ATOM 705 N N . ASP A 1 91 ? 21.154 -0.982 -20.526 1.00 83.25 91 ASP A N 1
ATOM 706 C CA . ASP A 1 91 ? 19.979 -1.849 -20.522 1.00 83.25 91 ASP A CA 1
ATOM 707 C C . ASP A 1 91 ? 19.015 -1.515 -19.369 1.00 83.25 91 ASP A C 1
ATOM 709 O O . ASP A 1 91 ? 19.416 -0.931 -18.353 1.00 83.25 91 ASP A O 1
ATOM 713 N N . PRO A 1 92 ? 17.720 -1.847 -19.486 1.00 85.56 92 PRO A N 1
ATOM 714 C CA . PRO A 1 92 ? 16.787 -1.674 -18.381 1.00 85.56 92 PRO A CA 1
ATOM 715 C C . PRO A 1 92 ? 17.253 -2.425 -17.128 1.00 85.56 92 PRO A C 1
ATOM 717 O O . PRO A 1 92 ? 17.725 -3.553 -17.209 1.00 85.56 92 PRO A O 1
ATOM 720 N N . VAL A 1 93 ? 17.094 -1.829 -15.943 1.00 85.94 93 VAL A N 1
ATOM 721 C CA . VAL A 1 93 ? 17.561 -2.459 -14.693 1.00 85.94 93 VAL A CA 1
ATOM 722 C C . VAL A 1 93 ? 16.905 -3.822 -14.472 1.00 85.94 93 VAL A C 1
ATOM 724 O O . VAL A 1 93 ? 17.574 -4.757 -14.072 1.00 85.94 93 VAL A O 1
ATOM 727 N N . TYR A 1 94 ? 15.634 -3.993 -14.831 1.00 82.81 94 TYR A N 1
ATOM 728 C CA . TYR A 1 94 ? 14.922 -5.262 -14.650 1.00 82.81 94 TYR A CA 1
ATOM 729 C C . TYR A 1 94 ? 15.407 -6.428 -15.536 1.00 82.81 94 TYR A C 1
ATOM 731 O O . TYR A 1 94 ? 14.892 -7.538 -15.395 1.00 82.81 94 TYR A O 1
ATOM 739 N N . SER A 1 95 ? 16.332 -6.207 -16.478 1.00 80.69 95 SER A N 1
ATOM 740 C CA . SER A 1 95 ? 16.955 -7.296 -17.244 1.00 80.69 95 SER A CA 1
ATOM 741 C C . SER A 1 95 ? 18.226 -7.846 -16.596 1.00 80.69 95 SER A C 1
ATOM 743 O O . SER A 1 95 ? 18.807 -8.789 -17.130 1.00 80.69 95 SER A O 1
ATOM 745 N N . SER A 1 96 ? 18.674 -7.284 -15.468 1.00 78.06 96 SER A N 1
ATOM 746 C CA . SER A 1 96 ? 19.824 -7.812 -14.735 1.00 78.06 96 SER A CA 1
ATOM 747 C C . SER A 1 96 ? 19.488 -9.147 -14.034 1.00 78.06 96 SER A C 1
ATOM 749 O O . SER A 1 96 ? 18.323 -9.414 -13.720 1.00 78.06 96 SER A O 1
ATOM 751 N N . PRO A 1 97 ? 20.496 -10.005 -13.763 1.00 75.62 97 PRO A N 1
ATOM 752 C CA . PRO A 1 97 ? 20.287 -11.335 -13.176 1.00 75.62 97 PRO A CA 1
ATOM 753 C C . PRO A 1 97 ? 19.601 -11.322 -11.803 1.00 75.62 97 PRO A C 1
ATOM 755 O O . PRO A 1 97 ? 18.945 -12.285 -11.438 1.00 75.62 97 PRO A O 1
ATOM 758 N N . GLU A 1 98 ? 19.716 -10.221 -11.060 1.00 76.50 98 GLU A N 1
ATOM 759 C CA . GLU A 1 98 ? 19.067 -9.994 -9.756 1.00 76.50 98 GLU A CA 1
ATOM 760 C C . GLU A 1 98 ? 17.526 -9.976 -9.823 1.00 76.50 98 GLU A C 1
ATOM 762 O O . GLU A 1 98 ? 16.875 -10.218 -8.808 1.00 76.50 98 GLU A O 1
ATOM 767 N N . PHE A 1 99 ? 16.928 -9.730 -10.996 1.00 72.06 99 PHE A N 1
ATOM 768 C CA . PHE A 1 99 ? 15.468 -9.729 -11.186 1.00 72.06 99 PHE A CA 1
ATOM 769 C C . PHE A 1 99 ? 14.944 -10.961 -11.932 1.00 72.06 99 PHE A C 1
ATOM 771 O O . PHE A 1 99 ? 13.736 -11.075 -12.167 1.00 72.06 99 PHE A O 1
ATOM 778 N N . ILE A 1 100 ? 15.831 -11.876 -12.324 1.00 66.81 100 ILE A N 1
ATOM 779 C CA . ILE A 1 100 ? 15.466 -13.110 -13.013 1.00 66.81 100 ILE A CA 1
ATOM 780 C C . ILE A 1 100 ? 15.358 -14.212 -11.952 1.00 66.81 100 ILE A C 1
ATOM 782 O O . ILE A 1 100 ? 16.294 -14.387 -11.173 1.00 66.81 100 ILE A O 1
ATOM 786 N N . PRO A 1 101 ? 14.239 -14.955 -11.883 1.00 63.25 101 PRO A N 1
ATOM 787 C CA . PRO A 1 101 ? 14.173 -16.153 -11.054 1.00 63.25 101 PRO A CA 1
ATOM 788 C C . PRO A 1 101 ? 15.317 -17.101 -11.440 1.00 63.25 101 PRO A C 1
ATOM 790 O O . PRO A 1 101 ? 15.478 -17.383 -12.629 1.00 63.25 101 PRO A O 1
ATOM 793 N N . ALA A 1 102 ? 16.115 -17.525 -10.456 1.00 61.25 102 ALA A N 1
ATOM 794 C CA . ALA A 1 102 ? 17.231 -18.453 -10.652 1.00 61.25 102 ALA A CA 1
ATOM 795 C C . ALA A 1 102 ? 16.764 -19.834 -11.137 1.00 61.25 102 ALA A C 1
ATOM 797 O O . ALA A 1 102 ? 15.657 -20.259 -10.730 1.00 61.25 102 ALA A O 1
#

Sequence (102 aa):
MYIYPVLAVFNALVTIGSFVFNGLGGSEPDGTIFKNRTGELSDYYYTAITPAGWTFGIWGVIYAWQALWVTYSVVNIFRKTQSWGGGPGGDPVYSSPEFIPA

Radius of gyration: 20.5 Å; chains: 1; bounding box: 56×27×50 Å

pLDDT: mean 86.34, std 10.8, range [57.66, 97.88]

Organism: Elysia chlorotica (NCBI:txid188477)

Secondary structure (DSSP, 8-state):
--HHHHHHHHHHHHHHHHHHHHHHHHS---SSS-SS-HHHHHHHT--TTSPPGGGGGHHHHHHHHHHHHHHHHHHHHH-BPPPTTS-S-PPBGGGSGGGS--

Foldseek 3Di:
DCVLLVVLVVLVVVLVVVCVVLVQLQDCQPVPPHNHHPQVVLCVPDDPPRDHSCVCCVVVVVSVVVVVVSVVSNVQQVDADQPPPRDPTHHRNCVDPVNDDD